Protein AF-A0A6B3FZX2-F1 (afdb_monomer_lite)

pLDDT: mean 71.61, std 16.25, range [41.59, 96.94]

Foldseek 3Di:
DDDDDDDDDDDPPPDDPQPPDAFDWDQDPNDTDTDGPPDDPPPPPVPPPPPDPDDPVRVVVVVVVVVVVVVVVVVVVVVVVVCCVVVVVVVVVVVVCVVCVVVVVVVVVVVVVVVVVVVVVVVVVVVVVVVVVD

Sequence (134 aa):
MPQQRHLPQPFPAQAVPAHHRPPNVEFRDGVPYHYTIGQQPQQIVVQLPETSSMSPAQRELVVNVILLLVVAVVLCGCVAGLVVICGGTLMGLIGTIGANAVPVGLTAVGAIVAAGWLITKLKGLAQTAVEDKK

Radius of gyration: 49.88 Å; chains: 1; bounding box: 124×40×103 Å

Secondary structure (DSSP, 8-state):
-------PPPPP-----TTSSPPEEEEETTEEEEE-TTS---------TT--S--HHHHHHHHHHHHHHHHHHHHHHHHHHHHHHHHHHHHHHHHHHHHHHHHHHHHHHHHHHHHHHHHHHHHHHHHHHHHTT-

Structure (mmCIF, N/CA/C/O backbone):
data_AF-A0A6B3FZX2-F1
#
_entry.id   AF-A0A6B3FZX2-F1
#
loop_
_atom_site.group_PDB
_atom_site.id
_atom_site.type_symbol
_atom_site.label_atom_id
_atom_site.label_alt_id
_atom_site.label_comp_id
_atom_site.label_asym_id
_atom_site.label_entity_id
_atom_site.label_seq_id
_atom_site.pdbx_PDB_ins_code
_atom_site.Cartn_x
_atom_site.Cartn_y
_atom_site.Cartn_z
_atom_site.occupancy
_atom_site.B_iso_or_equiv
_atom_site.auth_seq_id
_atom_site.auth_comp_id
_atom_site.auth_asym_id
_atom_site.auth_atom_id
_atom_site.pdbx_PDB_model_num
ATOM 1 N N . MET A 1 1 ? -69.778 28.749 31.352 1.00 48.53 1 MET A N 1
ATOM 2 C CA . MET A 1 1 ? -70.398 27.629 32.090 1.00 48.53 1 MET A CA 1
ATOM 3 C C . MET A 1 1 ? -70.539 26.432 31.157 1.00 48.53 1 MET A C 1
ATOM 5 O O . MET A 1 1 ? -71.307 26.538 30.209 1.00 48.53 1 MET A O 1
ATOM 9 N N . PRO A 1 2 ? -69.802 25.332 31.376 1.00 41.59 2 PRO A N 1
ATOM 10 C CA . PRO A 1 2 ? -70.198 24.025 30.864 1.00 41.59 2 PRO A CA 1
ATOM 11 C C . PRO A 1 2 ? -70.443 23.001 31.985 1.00 41.59 2 PRO A C 1
ATOM 13 O O . PRO A 1 2 ? -69.940 23.112 33.098 1.00 41.59 2 PRO A O 1
ATOM 16 N N . GLN A 1 3 ? -71.300 22.047 31.637 1.00 42.81 3 GLN A N 1
ATOM 17 C CA . GLN A 1 3 ? -72.123 21.176 32.469 1.00 42.81 3 GLN A CA 1
ATOM 18 C C . GLN A 1 3 ? -71.378 20.188 33.378 1.00 42.81 3 GLN A C 1
ATOM 20 O O . GLN A 1 3 ? -70.497 19.456 32.932 1.00 42.81 3 GLN A O 1
ATOM 25 N N . GLN A 1 4 ? -71.888 20.038 34.605 1.00 46.47 4 GLN A N 1
ATOM 26 C CA . GLN A 1 4 ? -71.767 18.803 35.381 1.00 46.47 4 GLN A CA 1
ATOM 27 C C . GLN A 1 4 ? -72.640 17.716 34.736 1.00 46.47 4 GLN A C 1
ATOM 29 O O . GLN A 1 4 ? -73.866 17.754 34.838 1.00 46.47 4 GLN A O 1
ATOM 34 N N . ARG A 1 5 ? -72.018 16.734 34.075 1.00 49.19 5 ARG A N 1
ATOM 35 C CA . ARG A 1 5 ? -72.693 15.475 33.743 1.00 49.19 5 ARG A CA 1
ATOM 36 C C . ARG A 1 5 ? -72.618 14.543 34.944 1.00 49.19 5 ARG A C 1
ATOM 38 O O . ARG A 1 5 ? -71.546 14.106 35.344 1.00 49.19 5 ARG A O 1
ATOM 45 N N . HIS A 1 6 ? -73.792 14.287 35.501 1.00 53.69 6 HIS A N 1
ATOM 46 C CA . HIS A 1 6 ? -74.082 13.255 36.484 1.00 53.69 6 HIS A CA 1
ATOM 47 C C . HIS A 1 6 ? -73.572 11.888 35.991 1.00 53.69 6 HIS A C 1
ATOM 49 O O . HIS A 1 6 ? -73.965 11.441 34.913 1.00 53.69 6 HIS A O 1
ATOM 55 N N . LEU A 1 7 ? -72.738 11.219 36.786 1.00 51.66 7 LEU A N 1
ATOM 56 C CA . LEU A 1 7 ? -72.480 9.781 36.681 1.00 51.66 7 LEU A CA 1
ATOM 57 C C . LEU A 1 7 ? -72.890 9.117 38.009 1.00 51.66 7 LEU A C 1
ATOM 59 O O . LEU A 1 7 ? -72.825 9.776 39.049 1.00 51.66 7 LEU A O 1
ATOM 63 N N . PRO A 1 8 ? -73.384 7.866 37.979 1.00 46.66 8 PRO A N 1
ATOM 64 C CA . PRO A 1 8 ? -74.164 7.279 39.064 1.00 46.66 8 PRO A CA 1
ATOM 65 C C . PRO A 1 8 ? -73.334 7.012 40.323 1.00 46.66 8 PRO A C 1
ATOM 67 O O . PRO A 1 8 ? -72.126 6.798 40.257 1.00 46.66 8 PRO A O 1
ATOM 70 N N . GLN A 1 9 ? -74.025 7.006 41.463 1.00 52.69 9 GLN A N 1
ATOM 71 C CA . GLN A 1 9 ? -73.500 6.729 42.798 1.00 52.69 9 GLN A CA 1
ATOM 72 C C . GLN A 1 9 ? -72.615 5.470 42.904 1.00 52.69 9 GLN A C 1
ATOM 74 O O . GLN A 1 9 ? -72.784 4.519 42.137 1.00 52.69 9 GLN A O 1
ATOM 79 N N . PRO A 1 10 ? -71.700 5.436 43.894 1.00 49.25 10 PRO A N 1
ATOM 80 C CA . PRO A 1 10 ? -70.800 4.314 44.111 1.00 49.25 10 PRO A CA 1
ATOM 81 C C . PRO A 1 10 ? -71.592 3.060 44.486 1.00 49.25 10 PRO A C 1
ATOM 83 O O . PRO A 1 10 ? -72.332 3.043 45.468 1.00 49.25 10 PRO A O 1
ATOM 86 N N . PHE A 1 11 ? -71.402 1.991 43.713 1.00 51.28 11 PHE A N 1
ATOM 87 C CA . PHE A 1 11 ? -71.790 0.649 44.130 1.00 51.28 11 PHE A CA 1
ATOM 88 C C . PHE A 1 11 ? -71.197 0.370 45.523 1.00 51.28 11 PHE A C 1
ATOM 90 O O . PHE A 1 11 ? -70.018 0.678 45.741 1.00 51.28 11 PHE A O 1
ATOM 97 N N . PRO A 1 12 ? -71.968 -0.195 46.473 1.00 46.88 12 PRO A N 1
ATOM 98 C CA . PRO A 1 12 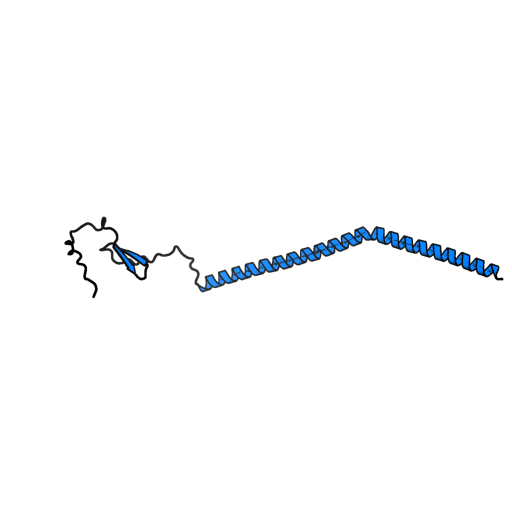? -71.410 -0.601 47.752 1.00 46.88 12 PRO A CA 1
ATOM 99 C C . PRO A 1 12 ? -70.278 -1.586 47.474 1.00 46.88 12 PRO A C 1
ATOM 101 O O . PRO A 1 12 ? -70.418 -2.474 46.633 1.00 46.88 12 PRO A O 1
ATOM 104 N N . ALA A 1 13 ? -69.144 -1.383 48.145 1.00 55.59 13 ALA A N 1
ATOM 105 C CA . ALA A 1 13 ? -67.944 -2.199 48.045 1.00 55.59 13 ALA A CA 1
ATOM 106 C C . ALA A 1 13 ? -68.234 -3.637 48.512 1.00 55.59 13 ALA A C 1
ATOM 108 O O . ALA A 1 13 ? -67.894 -4.043 49.619 1.00 55.59 13 ALA A O 1
ATOM 109 N N . GLN A 1 14 ? -68.917 -4.408 47.674 1.00 49.34 14 GLN A N 1
ATOM 110 C CA . GLN A 1 14 ? -69.167 -5.818 47.885 1.00 49.34 14 GLN A CA 1
ATOM 111 C C . GLN A 1 14 ? -67.872 -6.556 47.568 1.00 49.34 14 GLN A C 1
ATOM 113 O O . GLN A 1 14 ? -67.469 -6.666 46.417 1.00 49.34 14 GLN A O 1
ATOM 118 N N . ALA A 1 15 ? -67.201 -6.957 48.645 1.00 53.44 15 ALA A N 1
ATOM 119 C CA . ALA A 1 15 ? -66.228 -8.030 48.825 1.00 53.44 15 ALA A CA 1
ATOM 120 C C . ALA A 1 15 ? -65.980 -8.990 47.634 1.00 53.44 15 ALA A C 1
ATOM 122 O O . ALA A 1 15 ? -66.252 -10.185 47.731 1.00 53.44 15 ALA A O 1
ATOM 123 N N . VAL A 1 16 ? -65.405 -8.505 46.530 1.00 45.38 16 VAL A N 1
ATOM 124 C CA . VAL A 1 16 ? -64.810 -9.377 45.508 1.00 45.38 16 VAL A CA 1
ATOM 125 C C . VAL A 1 16 ? -63.348 -9.632 45.899 1.00 45.38 16 VAL A C 1
ATOM 127 O O . VAL A 1 16 ? -62.607 -8.661 46.082 1.00 45.38 16 VAL A O 1
ATOM 130 N N . PRO A 1 17 ? -62.911 -10.899 46.041 1.00 51.41 17 PRO A N 1
ATOM 131 C CA . PRO A 1 17 ? -61.520 -11.242 46.324 1.00 51.41 17 PRO A CA 1
ATOM 132 C C . PRO A 1 17 ? -60.556 -10.550 45.352 1.00 51.41 17 PRO A C 1
ATOM 134 O O . PRO A 1 17 ? -60.797 -10.513 44.143 1.00 51.41 17 PRO A O 1
ATOM 137 N N . ALA A 1 18 ? -59.447 -10.022 45.880 1.00 53.41 18 ALA A N 1
ATOM 138 C CA . ALA A 1 18 ? -58.466 -9.205 45.153 1.00 53.41 18 ALA A CA 1
ATOM 139 C C . ALA A 1 18 ? -57.861 -9.879 43.901 1.00 53.41 18 ALA A C 1
ATOM 141 O O . ALA A 1 18 ? -57.245 -9.210 43.078 1.00 53.41 18 ALA A O 1
ATOM 142 N N . HIS A 1 19 ? -58.065 -11.187 43.734 1.00 54.25 19 HIS A N 1
ATOM 143 C CA . HIS A 1 19 ? -57.526 -12.001 42.646 1.00 54.25 19 HIS A CA 1
ATOM 144 C C . HIS A 1 19 ? -58.268 -11.881 41.304 1.00 54.25 19 HIS A C 1
ATOM 146 O O . HIS A 1 19 ? -57.787 -12.421 40.311 1.00 54.25 19 HIS A O 1
ATOM 152 N N . HIS A 1 20 ? -59.416 -11.194 41.244 1.00 48.97 20 HIS A N 1
ATOM 153 C CA . HIS A 1 20 ? -60.221 -11.088 40.012 1.00 48.97 20 HIS A CA 1
ATOM 154 C C . HIS A 1 20 ? -60.535 -9.650 39.589 1.00 48.97 20 HIS A C 1
ATOM 156 O O . HIS A 1 20 ? -61.269 -9.435 38.624 1.00 48.97 20 HIS A O 1
ATOM 162 N N . ARG A 1 21 ? -60.007 -8.650 40.304 1.00 54.94 21 ARG A N 1
ATOM 163 C CA . ARG A 1 21 ? -60.217 -7.248 39.946 1.00 54.94 21 ARG A CA 1
ATOM 164 C C . ARG A 1 21 ? -59.193 -6.842 38.879 1.00 54.94 21 ARG A C 1
ATOM 166 O O . ARG A 1 21 ? -58.004 -7.077 39.096 1.00 54.94 21 ARG A O 1
ATOM 173 N N . PRO A 1 22 ? -59.608 -6.236 37.750 1.00 56.88 22 PRO A N 1
ATOM 174 C CA . PRO A 1 22 ? -58.656 -5.683 36.796 1.00 56.88 22 PRO A CA 1
ATOM 175 C C . PRO A 1 22 ? -57.753 -4.660 37.508 1.00 56.88 22 PRO A C 1
ATOM 177 O O . PRO A 1 22 ? -58.249 -3.913 38.358 1.00 56.88 22 PRO A O 1
ATOM 180 N N . PRO A 1 23 ? -56.439 -4.649 37.218 1.00 59.16 23 PRO A N 1
ATOM 181 C CA . PRO A 1 23 ? -55.490 -3.786 37.910 1.00 59.16 23 PRO A CA 1
ATOM 182 C C . PRO A 1 23 ? -55.892 -2.324 37.721 1.00 59.16 23 PRO A C 1
ATOM 184 O O . PRO A 1 23 ? -56.128 -1.881 36.594 1.00 59.16 23 PRO A O 1
ATOM 187 N N . ASN A 1 24 ? -55.971 -1.577 38.822 1.00 59.56 24 ASN A N 1
ATOM 188 C CA . ASN A 1 24 ? -56.214 -0.145 38.750 1.00 59.56 24 ASN A CA 1
ATOM 189 C C . ASN A 1 24 ? -54.980 0.511 38.120 1.00 59.56 24 ASN A C 1
ATOM 191 O O . ASN A 1 24 ? -53.852 0.255 38.547 1.00 59.56 24 ASN A O 1
ATOM 195 N N . VAL A 1 25 ? -55.211 1.321 37.085 1.00 60.94 25 VAL A N 1
ATOM 196 C CA . VAL A 1 25 ? -54.159 2.051 36.374 1.00 60.94 25 VAL A CA 1
ATOM 197 C C . VAL A 1 25 ? -54.214 3.505 36.810 1.00 60.94 25 VAL A C 1
ATOM 199 O O . VAL A 1 25 ? -55.202 4.191 36.552 1.00 60.94 25 VAL A O 1
ATOM 202 N N . GLU A 1 26 ? -53.159 3.975 37.461 1.00 67.31 26 GLU A N 1
ATOM 203 C CA . GLU A 1 26 ? -52.943 5.399 37.707 1.00 67.31 26 GLU A CA 1
ATOM 204 C C . GLU A 1 26 ? -51.859 5.920 36.775 1.00 67.31 26 GLU A C 1
ATOM 206 O O . GLU A 1 26 ? -50.800 5.317 36.637 1.00 67.31 26 GLU A O 1
ATOM 211 N N . PHE A 1 27 ? -52.107 7.060 36.141 1.00 62.81 27 PHE A N 1
ATOM 212 C CA . PHE A 1 27 ? -51.100 7.737 35.334 1.00 62.81 27 PHE A CA 1
ATOM 213 C C . PHE A 1 27 ? -50.399 8.780 36.201 1.00 62.81 27 PHE A C 1
ATOM 215 O O . PHE A 1 27 ? -51.022 9.760 36.612 1.00 62.81 27 PHE A O 1
ATOM 222 N N . ARG A 1 28 ? -49.105 8.580 36.469 1.00 69.19 28 ARG A N 1
ATOM 223 C CA . ARG A 1 28 ? -48.244 9.580 37.116 1.00 69.19 28 ARG A CA 1
ATOM 224 C C . ARG A 1 28 ? -47.168 9.989 36.120 1.00 69.19 28 ARG A C 1
ATOM 226 O O . ARG A 1 28 ? -46.475 9.131 35.582 1.00 69.19 28 ARG A O 1
ATOM 233 N N . ASP A 1 29 ? -47.096 11.284 35.826 1.00 68.69 29 ASP A N 1
ATOM 234 C CA . ASP A 1 29 ? -46.140 11.869 34.873 1.00 68.69 29 ASP A CA 1
ATOM 235 C C . ASP A 1 29 ? -46.141 11.190 33.487 1.00 68.69 29 ASP A C 1
ATOM 237 O O . ASP A 1 29 ? -45.113 11.049 32.832 1.00 68.69 29 ASP A O 1
ATOM 241 N N . GLY A 1 30 ? -47.317 10.739 33.034 1.00 67.25 30 GLY A N 1
ATOM 242 C CA . GLY A 1 30 ? -47.492 10.071 31.739 1.00 67.25 30 GLY A CA 1
ATOM 243 C C . GLY A 1 30 ? -47.114 8.585 31.714 1.00 67.25 30 GLY A C 1
ATOM 244 O O . GLY A 1 30 ? -47.278 7.945 30.676 1.00 67.25 30 GLY A O 1
ATOM 245 N N . VAL A 1 31 ? -46.667 8.013 32.836 1.00 62.03 31 VAL A N 1
ATOM 246 C CA . VAL A 1 31 ? -46.331 6.589 32.955 1.00 62.03 31 VAL A CA 1
ATOM 247 C C . VAL A 1 31 ? -47.483 5.840 33.646 1.00 62.03 31 VAL A C 1
ATOM 249 O O . VAL A 1 31 ? -47.936 6.277 34.708 1.00 62.03 31 VAL A O 1
ATOM 252 N N . PRO A 1 32 ? -47.996 4.738 33.064 1.00 64.38 32 PRO A N 1
ATOM 253 C CA . PRO A 1 32 ? -49.044 3.934 33.684 1.00 64.38 32 PRO A CA 1
ATOM 254 C C . PRO A 1 32 ? -48.485 3.089 34.839 1.00 64.38 32 PRO A C 1
ATOM 256 O O . PRO A 1 32 ? -47.593 2.262 34.651 1.00 64.38 32 PRO A O 1
ATOM 259 N N . TYR A 1 33 ? -49.045 3.270 36.032 1.00 59.00 33 TYR A N 1
ATOM 260 C CA . TYR A 1 33 ? -48.767 2.486 37.232 1.00 59.00 33 TYR A CA 1
ATOM 261 C C . TYR A 1 33 ? -49.925 1.531 37.501 1.00 59.00 33 TYR A C 1
ATOM 263 O O . TYR A 1 33 ? -51.061 1.958 37.704 1.00 59.00 33 TYR A O 1
ATOM 271 N N . HIS A 1 34 ? -49.625 0.234 37.529 1.00 66.00 34 HIS A N 1
ATOM 272 C CA . HIS A 1 34 ? -50.585 -0.814 37.859 1.00 66.00 34 HIS A CA 1
ATOM 273 C C . HIS A 1 34 ? -50.438 -1.198 39.330 1.00 66.00 34 HIS A C 1
ATOM 275 O O . HIS A 1 34 ? -49.352 -1.597 39.752 1.00 66.00 34 HIS A O 1
ATOM 281 N N . TYR A 1 35 ? -51.519 -1.117 40.106 1.00 62.34 35 TYR A N 1
ATOM 282 C CA . TYR A 1 35 ? -51.524 -1.641 41.470 1.00 62.34 35 TYR A CA 1
ATOM 283 C C . TYR A 1 35 ? -52.830 -2.355 41.815 1.00 62.34 35 TYR A C 1
ATOM 285 O O . TYR A 1 35 ? -53.921 -2.032 41.336 1.00 62.34 35 TYR A O 1
ATOM 293 N N . THR A 1 36 ? -52.697 -3.357 42.676 1.00 60.44 36 THR A N 1
ATOM 294 C CA . THR A 1 36 ? -53.812 -4.117 43.237 1.00 60.44 36 THR A CA 1
ATOM 295 C C . THR A 1 36 ? -54.201 -3.475 44.567 1.00 60.44 36 THR A C 1
ATOM 297 O O . THR A 1 36 ? -53.356 -3.282 45.441 1.00 60.44 36 THR A O 1
ATOM 300 N N . ILE A 1 37 ? -55.473 -3.107 44.736 1.00 53.78 37 ILE A N 1
ATOM 301 C CA . ILE A 1 37 ? -55.968 -2.450 45.957 1.00 53.78 37 ILE A CA 1
ATOM 302 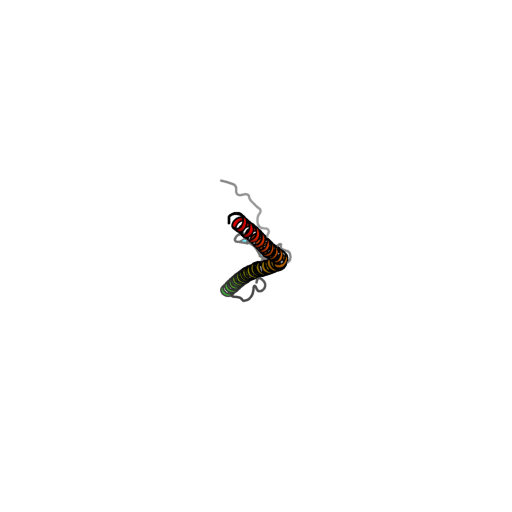C C . ILE A 1 37 ? -55.783 -3.407 47.147 1.00 53.78 37 ILE A C 1
ATOM 304 O O . ILE A 1 37 ? -56.363 -4.489 47.161 1.00 53.78 37 ILE A O 1
ATOM 308 N N . GLY A 1 38 ? -54.961 -3.007 48.123 1.00 54.47 38 GLY A N 1
ATOM 309 C CA . GLY A 1 38 ? -54.577 -3.821 49.287 1.00 54.47 38 GLY A CA 1
ATOM 310 C C . GLY A 1 38 ? -53.104 -4.247 49.308 1.00 54.47 38 GLY A C 1
ATOM 311 O O . GLY A 1 38 ? -52.611 -4.676 50.348 1.00 54.47 38 GLY A O 1
ATOM 312 N N . GLN A 1 39 ? -52.375 -4.076 48.205 1.00 52.47 39 GLN A N 1
ATOM 313 C CA . GLN A 1 39 ? -50.929 -4.272 48.166 1.00 52.47 39 GLN A CA 1
ATOM 314 C C . GLN A 1 39 ? -50.260 -2.943 48.543 1.00 52.47 39 GLN A C 1
ATOM 316 O O . GLN A 1 39 ? -50.469 -1.933 47.870 1.00 52.47 39 GLN A O 1
ATOM 321 N N . GLN A 1 40 ? -49.496 -2.914 49.645 1.00 52.78 40 GLN A N 1
ATOM 322 C CA . GLN A 1 40 ? -48.631 -1.766 49.940 1.00 52.78 40 GLN A CA 1
ATOM 323 C C . GLN A 1 40 ? -47.777 -1.471 48.697 1.00 52.78 40 GLN A C 1
ATOM 325 O O . GLN A 1 40 ? -47.384 -2.433 48.030 1.00 52.78 40 GLN A O 1
ATOM 330 N N . PRO A 1 41 ? -47.505 -0.193 48.367 1.00 52.50 41 PRO A N 1
ATOM 331 C CA . PRO A 1 41 ? -46.701 0.181 47.213 1.00 52.50 41 PRO A CA 1
ATOM 332 C C . PRO A 1 41 ? -45.293 -0.380 47.395 1.00 52.50 41 PRO A C 1
ATOM 334 O O . PRO A 1 41 ? -44.402 0.258 47.947 1.00 52.50 41 PRO A O 1
ATOM 337 N N . GLN A 1 42 ? -45.099 -1.617 46.955 1.00 55.31 42 GLN A N 1
ATOM 338 C CA . GLN A 1 42 ? -43.794 -2.192 46.742 1.00 55.31 42 GLN A CA 1
ATOM 339 C C . GLN A 1 42 ? -43.257 -1.376 45.577 1.00 55.31 42 GLN A C 1
ATOM 341 O O . GLN A 1 42 ? -43.698 -1.547 44.439 1.00 55.31 42 GLN A O 1
ATOM 346 N N . GLN A 1 43 ? -42.389 -0.410 45.880 1.00 53.47 43 GLN A N 1
ATOM 347 C CA . GLN A 1 43 ? -41.521 0.198 44.887 1.00 53.47 43 GLN A CA 1
ATOM 348 C C . GLN A 1 43 ? -40.723 -0.945 44.265 1.00 53.47 43 GLN A C 1
ATOM 350 O O . GLN A 1 43 ? -39.628 -1.276 44.707 1.00 53.47 43 GLN A O 1
ATOM 355 N N . ILE A 1 44 ? -41.294 -1.581 43.247 1.00 56.81 44 ILE A N 1
ATOM 356 C CA . ILE A 1 44 ? -40.563 -2.410 42.310 1.00 56.81 44 ILE A CA 1
ATOM 357 C C . ILE A 1 44 ? -39.770 -1.403 41.495 1.00 56.81 44 ILE A C 1
ATOM 359 O O . ILE A 1 44 ? -40.172 -0.920 40.438 1.00 56.81 44 ILE A O 1
ATOM 363 N N . VAL A 1 45 ? -38.651 -0.994 42.091 1.00 51.53 45 VAL A N 1
ATOM 364 C CA . VAL A 1 45 ? -37.514 -0.468 41.365 1.00 51.53 45 VAL A CA 1
ATOM 365 C C . VAL A 1 45 ? -37.166 -1.604 40.429 1.00 51.53 45 VAL A C 1
ATOM 367 O O . VAL A 1 45 ? -36.679 -2.645 40.863 1.00 51.53 45 VAL A O 1
ATOM 370 N N . VAL A 1 46 ? -37.542 -1.454 39.164 1.00 51.41 46 VAL A N 1
ATOM 371 C CA . VAL A 1 46 ? -37.099 -2.339 38.099 1.00 51.41 46 VAL A CA 1
ATOM 372 C C . VAL A 1 46 ? -35.577 -2.252 38.132 1.00 51.41 46 VAL A C 1
ATOM 374 O O . VAL A 1 46 ? -34.994 -1.302 37.615 1.00 51.41 46 VAL A O 1
ATOM 377 N N . GLN A 1 47 ? -34.934 -3.182 38.841 1.00 49.09 47 GLN A N 1
ATOM 378 C CA . GLN A 1 47 ? -33.509 -3.424 38.721 1.00 49.09 47 GLN A CA 1
ATOM 379 C C . GLN A 1 47 ? -33.333 -3.860 37.276 1.00 49.09 47 GLN A C 1
ATOM 381 O O . GLN A 1 47 ? -33.602 -5.008 36.921 1.00 49.09 47 GLN A O 1
ATOM 386 N N . LEU A 1 48 ? -32.977 -2.901 36.417 1.00 58.22 48 LEU A N 1
ATOM 387 C CA . LEU A 1 48 ? -32.452 -3.222 35.104 1.00 58.22 48 LEU A CA 1
ATOM 388 C C . LEU A 1 48 ? -31.343 -4.249 35.350 1.00 58.22 48 LEU A C 1
ATOM 390 O O . LEU A 1 48 ? -30.504 -3.993 36.219 1.00 58.22 48 LEU A O 1
ATOM 394 N N . PRO A 1 49 ? -31.378 -5.407 34.668 1.00 48.69 49 PRO A N 1
ATOM 395 C CA . PRO A 1 49 ? -30.445 -6.493 34.913 1.00 48.69 49 PRO A CA 1
ATOM 396 C C . PRO A 1 49 ? -29.033 -5.935 34.830 1.00 48.69 49 PRO A C 1
ATOM 398 O O . PRO A 1 49 ? -28.625 -5.511 33.753 1.00 48.69 49 PRO A O 1
ATOM 401 N N . GLU A 1 50 ? -28.374 -5.863 35.991 1.00 55.50 50 GLU A N 1
ATOM 402 C CA . GLU A 1 50 ? -26.957 -5.591 36.207 1.00 55.50 50 GLU A CA 1
ATOM 403 C C . GLU A 1 50 ? -26.318 -4.860 35.015 1.00 55.50 50 GLU A C 1
ATOM 405 O O . GLU A 1 50 ? -25.490 -5.424 34.295 1.00 55.50 50 GLU A O 1
ATOM 410 N N . THR A 1 51 ? -26.705 -3.603 34.753 1.00 54.06 51 THR A N 1
ATOM 411 C CA . THR A 1 51 ? -25.830 -2.737 33.960 1.00 54.06 51 THR A CA 1
ATOM 412 C C . THR A 1 51 ? -24.593 -2.559 34.813 1.00 54.06 51 THR A C 1
ATOM 414 O O . THR A 1 51 ? -24.590 -1.703 35.689 1.00 54.06 51 THR A O 1
ATOM 417 N N . SER A 1 52 ? -23.644 -3.474 34.599 1.00 52.62 52 SER A N 1
ATOM 418 C CA . SER A 1 52 ? -22.234 -3.482 34.945 1.00 52.62 52 SER A CA 1
ATOM 419 C C . SER A 1 52 ? -21.887 -2.491 36.042 1.00 52.62 52 SER A C 1
ATOM 421 O O . SER A 1 52 ? -21.982 -1.287 35.827 1.00 52.62 52 SER A O 1
ATOM 423 N N . SER A 1 53 ? -21.388 -2.998 37.163 1.00 60.69 53 SER A N 1
ATOM 424 C CA . SER A 1 53 ? -20.873 -2.298 38.350 1.00 60.69 53 SER A CA 1
ATOM 425 C C . SER A 1 53 ? -19.798 -1.210 38.109 1.00 60.69 53 SER A C 1
ATOM 427 O O . SER A 1 53 ? -19.066 -0.845 39.024 1.00 60.69 53 SER A O 1
ATOM 429 N N . MET A 1 54 ? -19.649 -0.701 36.887 1.00 57.50 54 MET A N 1
ATOM 430 C CA . MET A 1 54 ? -18.801 0.415 36.513 1.00 57.50 54 MET A CA 1
ATOM 431 C C . MET A 1 54 ? -19.453 1.741 36.883 1.00 57.50 54 MET A C 1
ATOM 433 O O . MET A 1 54 ? -20.568 2.060 36.468 1.00 57.50 54 MET A O 1
ATOM 437 N N . SER A 1 55 ? -18.693 2.555 37.612 1.00 78.56 55 SER A N 1
ATOM 438 C CA . SER A 1 55 ? -19.045 3.948 37.850 1.00 78.56 55 SER A CA 1
ATOM 439 C C . SER A 1 55 ? -19.175 4.708 36.514 1.00 78.56 55 SER A C 1
ATOM 441 O O . SER A 1 55 ? -18.513 4.350 35.532 1.00 78.56 55 SER A O 1
ATOM 443 N N . PRO A 1 56 ? -19.990 5.777 36.445 1.00 72.88 56 PRO A N 1
ATOM 444 C CA . PRO A 1 56 ? -20.161 6.579 35.228 1.00 72.88 56 PRO A CA 1
ATOM 445 C C . PRO A 1 56 ? -18.826 7.044 34.623 1.00 72.88 56 PRO A C 1
ATOM 447 O O . PRO A 1 56 ? -18.636 6.968 33.412 1.00 72.88 56 PRO A O 1
ATOM 450 N N . ALA A 1 57 ? -17.863 7.405 35.476 1.00 76.75 57 ALA A N 1
ATOM 451 C CA . ALA A 1 57 ? -16.514 7.801 35.073 1.00 76.75 57 ALA A CA 1
ATOM 452 C C . ALA A 1 57 ? -15.729 6.662 34.397 1.00 76.75 57 ALA A C 1
ATOM 454 O O . ALA A 1 57 ? -14.980 6.881 33.447 1.00 76.75 57 ALA A O 1
ATOM 455 N N . GLN A 1 58 ? -15.916 5.424 34.855 1.00 77.75 58 GLN A N 1
ATOM 456 C CA . GLN A 1 58 ? -15.261 4.256 34.273 1.00 77.75 58 GLN A CA 1
ATOM 457 C C . GLN A 1 58 ? -15.852 3.914 32.899 1.00 77.75 58 GLN A C 1
ATOM 459 O O . GLN A 1 58 ? -15.120 3.522 31.993 1.00 77.75 58 GLN A O 1
ATOM 464 N N . ARG A 1 59 ? -17.157 4.142 32.707 1.00 76.94 59 ARG A N 1
ATOM 465 C CA . ARG A 1 59 ? -17.816 3.995 31.403 1.00 76.94 59 ARG A CA 1
ATOM 466 C C . ARG A 1 59 ? -17.331 5.040 30.398 1.00 76.94 59 ARG A C 1
ATOM 468 O O . ARG A 1 59 ? -17.032 4.680 29.263 1.00 76.94 59 ARG A O 1
ATOM 475 N N . GLU A 1 60 ? -17.211 6.300 30.810 1.00 83.06 60 GLU A N 1
ATOM 476 C CA . GLU A 1 60 ? -16.662 7.365 29.958 1.00 83.06 60 GLU A CA 1
ATOM 477 C C . GLU A 1 60 ? -15.212 7.084 29.555 1.00 83.06 60 GLU A C 1
ATOM 479 O O . GLU A 1 60 ? -14.855 7.230 28.385 1.00 83.06 60 GLU A O 1
ATOM 484 N N . LEU A 1 61 ? -14.389 6.598 30.490 1.00 86.19 61 LEU A N 1
ATOM 485 C CA . LEU A 1 61 ? -13.006 6.230 30.202 1.00 86.19 61 LEU A CA 1
ATOM 486 C C . LEU A 1 61 ? -12.922 5.074 29.200 1.00 86.19 61 LEU A C 1
ATOM 488 O O . LEU A 1 61 ? -12.153 5.156 28.248 1.00 86.19 61 LEU A O 1
ATOM 492 N N . VAL A 1 62 ? -13.734 4.026 29.365 1.00 88.94 62 VAL A N 1
ATOM 493 C CA . VAL A 1 62 ? -13.777 2.896 28.421 1.00 88.94 62 VAL A CA 1
ATOM 494 C C . VAL A 1 62 ? -14.183 3.364 27.024 1.00 88.94 62 VAL A C 1
ATOM 496 O O . VAL A 1 62 ? -13.542 2.987 26.045 1.00 88.94 62 VAL A O 1
ATOM 499 N N . VAL A 1 63 ? -15.199 4.224 26.918 1.00 88.94 63 VAL A N 1
ATOM 500 C CA . VAL A 1 63 ? -15.639 4.777 25.629 1.00 88.94 63 VAL A CA 1
ATOM 501 C C . VAL A 1 63 ? -14.532 5.612 24.980 1.00 88.94 63 VAL A C 1
ATOM 503 O O . VAL A 1 63 ? -14.232 5.406 23.803 1.00 88.94 63 VAL A O 1
ATOM 506 N N . ASN A 1 64 ? -13.869 6.491 25.736 1.00 92.25 64 ASN A N 1
ATOM 507 C CA . ASN A 1 64 ? -12.757 7.295 25.224 1.00 92.25 64 ASN A CA 1
ATOM 508 C C . ASN A 1 64 ? -11.565 6.441 24.786 1.00 92.25 64 ASN A C 1
ATOM 510 O O . ASN A 1 64 ? -10.966 6.712 23.745 1.00 92.25 64 ASN A O 1
ATOM 514 N N . VAL A 1 65 ? -11.225 5.401 25.548 1.00 93.75 65 VAL A N 1
ATOM 515 C CA . VAL A 1 65 ? -10.142 4.477 25.196 1.00 93.75 65 VAL A CA 1
ATOM 516 C C . VAL A 1 65 ? -10.475 3.733 23.908 1.00 93.75 65 VAL A C 1
ATOM 518 O O . VAL A 1 65 ? -9.625 3.665 23.026 1.00 93.75 65 VAL A O 1
ATOM 521 N N . ILE A 1 66 ? -11.703 3.232 23.753 1.00 93.62 66 ILE A N 1
ATOM 522 C CA . ILE A 1 66 ? -12.133 2.558 22.519 1.00 93.62 66 ILE A CA 1
ATOM 523 C C . ILE A 1 66 ? -12.068 3.519 21.327 1.00 93.62 66 ILE A C 1
ATOM 525 O O . ILE A 1 66 ? -11.531 3.152 20.284 1.00 93.62 66 ILE A O 1
ATOM 529 N N . LEU A 1 67 ? -12.551 4.755 21.481 1.00 92.25 67 LEU A N 1
ATOM 530 C CA . LEU A 1 67 ? -12.462 5.785 20.441 1.00 92.25 67 LEU A CA 1
ATOM 531 C C . LEU A 1 67 ? -11.010 6.051 20.028 1.00 92.25 67 LEU A C 1
ATOM 533 O O . LEU A 1 67 ? -10.701 6.048 18.837 1.00 92.25 67 LEU A O 1
ATOM 537 N N . LEU A 1 68 ? -10.105 6.218 20.994 1.00 93.44 68 LEU A N 1
ATOM 538 C CA . LEU A 1 68 ? -8.677 6.398 20.725 1.00 93.44 68 LEU A CA 1
ATOM 539 C C . LEU A 1 68 ? -8.062 5.191 20.016 1.00 93.44 68 LEU A C 1
ATOM 541 O O . LEU A 1 68 ? -7.257 5.358 19.102 1.00 93.44 68 LEU A O 1
ATOM 545 N N . LEU A 1 69 ? -8.452 3.981 20.410 1.00 94.88 69 LEU A N 1
ATOM 546 C CA . LEU A 1 69 ? -7.948 2.743 19.826 1.00 94.88 69 LEU A CA 1
ATOM 547 C C . LEU A 1 69 ? -8.382 2.618 18.359 1.00 94.88 69 LEU A C 1
ATOM 549 O O . LEU A 1 69 ? -7.558 2.308 17.500 1.00 94.88 69 LEU A O 1
ATOM 553 N N . VAL A 1 70 ? -9.636 2.954 18.045 1.00 96.38 70 VAL A N 1
ATOM 554 C CA . VAL A 1 70 ? -10.135 3.011 16.660 1.00 96.38 70 VAL A CA 1
ATOM 555 C C . VAL A 1 70 ? -9.334 4.015 15.834 1.00 96.38 70 VAL A C 1
ATOM 557 O O . VAL A 1 70 ? -8.868 3.682 14.745 1.00 96.38 70 VAL A O 1
ATOM 560 N N . VAL A 1 71 ? -9.120 5.223 16.359 1.00 96.69 71 VAL A N 1
ATOM 561 C CA . VAL A 1 71 ? -8.321 6.253 15.681 1.00 96.69 71 VAL A CA 1
ATOM 562 C C . VAL A 1 71 ? -6.895 5.756 15.427 1.00 96.69 71 VAL A C 1
ATOM 564 O O . VAL A 1 71 ? -6.394 5.880 14.310 1.00 96.69 71 VAL A O 1
ATOM 567 N N . ALA A 1 72 ? -6.259 5.124 16.416 1.00 95.12 72 ALA A N 1
ATOM 568 C CA . ALA A 1 72 ? -4.913 4.574 16.278 1.00 95.12 72 ALA A CA 1
ATOM 569 C C . ALA A 1 72 ? -4.826 3.500 15.181 1.00 95.12 72 ALA A C 1
ATOM 571 O O . ALA A 1 72 ? -3.883 3.511 14.389 1.00 95.12 72 ALA A O 1
ATOM 572 N N . VAL A 1 73 ? -5.818 2.609 15.087 1.00 96.69 73 VAL A N 1
ATOM 573 C CA . VAL A 1 73 ? -5.878 1.580 14.035 1.00 96.69 73 VAL A CA 1
ATOM 574 C C . VAL A 1 73 ? -6.013 2.212 12.651 1.00 96.69 73 VAL A C 1
ATOM 576 O O . VAL A 1 73 ? -5.296 1.815 11.734 1.00 96.69 73 VAL A O 1
ATOM 579 N N . VAL A 1 74 ? -6.874 3.222 12.496 1.00 96.94 74 VAL A N 1
ATOM 580 C CA . VAL A 1 74 ? -7.047 3.930 11.217 1.00 96.94 74 VAL A CA 1
ATOM 581 C C . VAL A 1 74 ? -5.757 4.641 10.807 1.00 96.94 74 VAL A C 1
ATOM 583 O O . VAL A 1 74 ? -5.313 4.487 9.670 1.00 96.94 74 VAL A O 1
ATOM 586 N N . LEU A 1 75 ? -5.108 5.365 11.725 1.00 95.44 75 LEU A N 1
ATOM 587 C CA . LEU A 1 75 ? -3.821 6.012 11.449 1.00 95.44 75 LEU A CA 1
ATOM 588 C C . LEU A 1 75 ? -2.737 4.997 11.077 1.00 95.44 75 LEU A C 1
ATOM 590 O O . LEU A 1 75 ? -2.009 5.213 10.110 1.00 95.44 75 LEU A O 1
ATOM 594 N N . CYS A 1 76 ? -2.647 3.881 11.799 1.00 94.19 76 CYS A N 1
ATOM 595 C CA . CYS A 1 76 ? -1.688 2.822 11.500 1.00 94.19 76 CYS A CA 1
ATOM 596 C C . CYS A 1 76 ? -1.938 2.216 10.109 1.00 94.19 76 CYS A C 1
ATOM 598 O O . CYS A 1 76 ? -1.001 2.055 9.328 1.00 94.19 76 CYS A O 1
ATOM 600 N N . GLY A 1 77 ? -3.205 1.974 9.754 1.00 92.44 77 GLY A N 1
ATOM 601 C CA . GLY A 1 77 ? -3.605 1.520 8.422 1.00 92.44 77 GLY A CA 1
ATOM 602 C C . GLY A 1 77 ? -3.226 2.509 7.317 1.00 92.44 77 GLY A C 1
ATOM 603 O O . GLY A 1 77 ? -2.685 2.100 6.291 1.00 92.44 77 GLY A O 1
ATOM 604 N N . CYS A 1 78 ? -3.426 3.811 7.539 1.00 93.88 78 CYS A N 1
ATOM 605 C CA . CYS A 1 78 ? -2.992 4.854 6.605 1.00 93.88 78 CYS A CA 1
ATOM 606 C C . CYS A 1 78 ? -1.470 4.854 6.412 1.00 93.88 78 CYS A C 1
ATOM 608 O O . CYS A 1 78 ? -0.999 4.893 5.276 1.00 93.88 78 CYS A O 1
ATOM 610 N N . VAL A 1 79 ? -0.694 4.771 7.496 1.00 93.81 79 VAL A N 1
ATOM 611 C CA . VAL A 1 79 ? 0.776 4.722 7.421 1.00 93.81 79 VAL A CA 1
ATOM 612 C C . VAL A 1 79 ? 1.241 3.465 6.685 1.00 93.81 79 VAL A C 1
ATOM 614 O O . VAL A 1 79 ? 2.073 3.561 5.785 1.00 93.81 79 VAL A O 1
ATOM 617 N N . ALA A 1 80 ? 0.672 2.301 6.999 1.00 90.00 80 ALA A N 1
ATOM 618 C CA . ALA A 1 80 ? 0.979 1.055 6.302 1.00 90.00 80 ALA A CA 1
ATOM 619 C C . ALA A 1 80 ? 0.645 1.143 4.803 1.00 90.00 80 ALA A C 1
ATOM 621 O O . ALA A 1 80 ? 1.458 0.752 3.967 1.00 90.00 80 ALA A O 1
ATOM 622 N N . GLY A 1 81 ? -0.506 1.726 4.453 1.00 88.88 81 GLY A N 1
ATOM 623 C CA . GLY A 1 81 ? -0.895 1.976 3.066 1.00 88.88 81 GLY A CA 1
ATOM 624 C C . GLY A 1 81 ? 0.107 2.863 2.326 1.00 88.88 81 GLY A C 1
ATOM 625 O O . GLY A 1 81 ? 0.530 2.520 1.223 1.00 88.88 81 GLY A O 1
ATOM 626 N N . LEU A 1 82 ? 0.559 3.956 2.948 1.00 91.12 82 LEU A N 1
ATOM 627 C CA . LEU A 1 82 ? 1.588 4.830 2.373 1.00 91.12 82 LEU A CA 1
ATOM 628 C C . LEU A 1 82 ? 2.910 4.094 2.148 1.00 91.12 82 LEU A C 1
ATOM 630 O O . LEU A 1 82 ? 3.519 4.244 1.092 1.00 91.12 82 LEU A O 1
ATOM 634 N N . VAL A 1 83 ? 3.342 3.271 3.105 1.00 91.44 83 VAL A N 1
ATOM 635 C CA . VAL A 1 83 ? 4.569 2.472 2.971 1.00 91.44 83 VAL A CA 1
ATOM 636 C C . VAL A 1 83 ? 4.457 1.488 1.808 1.00 91.44 83 VAL A C 1
ATOM 638 O O . VAL A 1 83 ? 5.401 1.368 1.030 1.00 91.44 83 VAL A O 1
ATOM 641 N N . VAL A 1 84 ? 3.311 0.826 1.637 1.00 91.44 84 VAL A N 1
ATOM 642 C CA . VAL A 1 84 ? 3.087 -0.109 0.523 1.00 91.44 84 VAL A CA 1
ATOM 643 C C . VAL A 1 84 ? 3.068 0.618 -0.820 1.00 91.44 84 VAL A C 1
ATOM 645 O O . VAL A 1 84 ? 3.696 0.151 -1.767 1.00 91.44 84 VAL A O 1
ATOM 648 N N . ILE A 1 85 ? 2.402 1.771 -0.911 1.00 90.56 85 ILE A N 1
ATOM 649 C CA . ILE A 1 85 ? 2.360 2.567 -2.145 1.00 90.56 85 ILE A CA 1
ATOM 650 C C . ILE A 1 85 ? 3.764 3.060 -2.499 1.00 90.56 85 ILE A C 1
ATOM 652 O O . ILE A 1 85 ? 4.228 2.831 -3.615 1.00 90.56 85 ILE A O 1
ATOM 656 N N . CYS A 1 86 ? 4.476 3.683 -1.559 1.00 82.94 86 CYS A N 1
ATOM 657 C CA . CYS A 1 86 ? 5.829 4.182 -1.794 1.00 82.94 86 CYS A CA 1
ATOM 658 C C . CYS A 1 86 ? 6.809 3.042 -2.106 1.00 82.94 86 CYS A C 1
ATOM 660 O O . CYS A 1 86 ? 7.549 3.121 -3.085 1.00 82.94 86 CYS A O 1
ATOM 662 N N . GLY A 1 87 ? 6.785 1.959 -1.328 1.00 85.19 87 GLY A N 1
ATOM 663 C CA . GLY A 1 87 ? 7.648 0.795 -1.531 1.00 85.19 87 GLY A CA 1
ATOM 664 C C . GLY A 1 87 ? 7.379 0.087 -2.860 1.00 85.19 87 GLY A C 1
ATOM 665 O O . GLY A 1 87 ? 8.312 -0.180 -3.617 1.00 85.19 87 GLY A O 1
ATOM 666 N N . GLY A 1 88 ? 6.109 -0.152 -3.190 1.00 79.81 88 GLY A N 1
ATOM 667 C CA . GLY A 1 88 ? 5.701 -0.761 -4.456 1.00 79.81 88 GLY A CA 1
ATOM 668 C C . GLY A 1 88 ? 6.051 0.106 -5.665 1.00 79.81 88 GLY A C 1
ATOM 669 O O . GLY A 1 88 ? 6.545 -0.407 -6.667 1.00 79.81 88 GLY A O 1
ATOM 670 N N . THR A 1 89 ? 5.883 1.427 -5.556 1.00 78.50 89 THR A N 1
ATOM 671 C CA . THR A 1 89 ? 6.243 2.370 -6.628 1.00 78.50 89 THR A CA 1
ATOM 672 C C . THR A 1 89 ? 7.750 2.378 -6.873 1.00 78.50 89 THR A C 1
ATOM 674 O O . THR A 1 89 ? 8.185 2.319 -8.022 1.00 78.50 89 THR A O 1
ATOM 677 N N . LEU A 1 90 ? 8.561 2.386 -5.812 1.00 76.12 90 LEU A N 1
ATOM 678 C CA . LEU A 1 90 ? 10.020 2.313 -5.930 1.00 76.12 90 LEU A CA 1
ATOM 679 C C . LEU A 1 90 ? 10.475 0.982 -6.542 1.00 76.12 90 LEU A C 1
ATOM 681 O O . LEU A 1 90 ? 11.323 0.977 -7.433 1.00 76.12 90 LEU A O 1
ATOM 685 N N . MET A 1 91 ? 9.877 -0.140 -6.134 1.00 77.25 91 MET A N 1
ATOM 686 C CA . MET A 1 91 ? 10.173 -1.452 -6.717 1.00 77.25 91 MET A CA 1
ATOM 687 C C . MET A 1 91 ? 9.784 -1.520 -8.203 1.00 77.25 91 MET A C 1
ATOM 689 O O . MET A 1 91 ? 10.547 -2.044 -9.016 1.00 77.25 91 MET A O 1
ATOM 693 N N . GLY A 1 92 ? 8.647 -0.929 -8.580 1.00 72.94 92 GLY A N 1
ATOM 694 C CA . GLY A 1 92 ? 8.219 -0.802 -9.974 1.00 72.94 92 GLY A CA 1
ATOM 695 C C . GLY A 1 92 ? 9.148 0.082 -10.811 1.00 72.94 92 GLY A C 1
ATOM 696 O O . GLY A 1 92 ? 9.500 -0.278 -11.934 1.00 72.94 92 GLY A O 1
ATOM 697 N N . LEU A 1 93 ? 9.614 1.208 -10.265 1.00 74.81 93 LEU A N 1
ATOM 698 C CA . LEU A 1 93 ? 10.587 2.082 -10.927 1.00 74.81 93 LEU A CA 1
ATOM 699 C C . LEU A 1 93 ? 11.918 1.365 -11.170 1.00 74.81 93 LEU A C 1
ATOM 701 O O . LEU A 1 93 ? 12.443 1.399 -12.278 1.00 74.81 93 LEU A O 1
ATOM 705 N N . ILE A 1 94 ? 12.440 0.652 -10.174 1.00 76.50 94 ILE A N 1
ATOM 706 C CA . ILE A 1 94 ? 13.679 -0.120 -10.335 1.00 76.50 94 ILE A CA 1
ATOM 707 C C . ILE A 1 94 ? 13.490 -1.226 -11.381 1.00 76.50 94 ILE A C 1
ATOM 70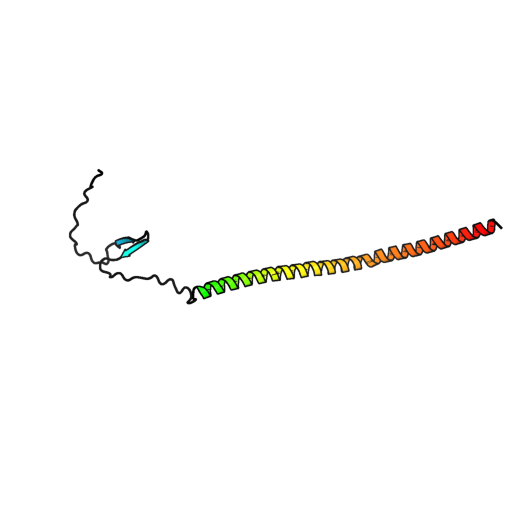9 O O . ILE A 1 94 ? 14.346 -1.401 -12.248 1.00 76.50 94 ILE A O 1
ATOM 713 N N . GLY A 1 95 ? 12.359 -1.935 -11.350 1.00 74.19 95 GLY A N 1
ATOM 714 C CA . GLY A 1 95 ? 12.043 -2.976 -12.330 1.00 74.19 95 GLY A CA 1
ATOM 715 C C . GLY A 1 95 ? 11.923 -2.439 -13.758 1.00 74.19 95 GLY A C 1
ATOM 716 O O . GLY A 1 95 ? 12.475 -3.025 -14.686 1.00 74.19 95 GLY A O 1
ATOM 717 N N . THR A 1 96 ? 11.260 -1.297 -13.943 1.00 73.88 96 THR A N 1
ATOM 718 C CA . THR A 1 96 ? 11.109 -0.658 -15.262 1.00 73.88 96 THR A CA 1
ATOM 719 C C . THR A 1 96 ? 12.426 -0.094 -15.787 1.00 73.88 96 THR A C 1
ATOM 721 O O . THR A 1 96 ? 12.721 -0.268 -16.970 1.00 73.88 96 THR A O 1
ATOM 724 N N . ILE A 1 97 ? 13.256 0.513 -14.934 1.00 75.25 97 ILE A N 1
ATOM 725 C CA . ILE A 1 97 ? 14.603 0.960 -15.311 1.00 75.25 97 ILE A CA 1
ATOM 726 C C . ILE A 1 97 ? 15.471 -0.246 -15.677 1.00 75.25 97 ILE A C 1
ATOM 728 O O . ILE A 1 97 ? 16.097 -0.234 -16.731 1.00 75.25 97 ILE A O 1
ATOM 732 N N . GLY A 1 98 ? 15.470 -1.311 -14.872 1.00 72.50 98 GLY A N 1
ATOM 733 C CA . GLY A 1 98 ? 16.231 -2.532 -15.149 1.00 72.50 98 GLY A CA 1
ATOM 734 C C . GLY A 1 98 ? 15.815 -3.214 -16.455 1.00 72.50 98 GLY A C 1
ATOM 735 O O . GLY A 1 98 ? 16.671 -3.595 -17.250 1.00 72.50 98 GLY A O 1
ATOM 736 N N . ALA A 1 99 ? 14.511 -3.298 -16.725 1.00 75.25 99 ALA A N 1
ATOM 737 C CA . ALA A 1 99 ? 13.985 -3.880 -17.959 1.00 75.25 99 ALA A CA 1
ATOM 738 C C . ALA A 1 99 ? 14.359 -3.067 -19.212 1.00 75.25 99 ALA A C 1
ATOM 740 O O . ALA A 1 99 ? 14.612 -3.641 -20.270 1.00 75.25 99 ALA A O 1
ATOM 741 N N . ASN A 1 100 ? 14.434 -1.738 -19.097 1.00 73.88 100 ASN A N 1
ATOM 742 C CA . ASN A 1 100 ? 14.766 -0.853 -20.216 1.00 73.88 100 ASN A CA 1
ATOM 743 C C . ASN A 1 100 ? 16.256 -0.473 -20.282 1.00 73.88 100 ASN A C 1
ATOM 745 O O . ASN A 1 100 ? 16.691 0.117 -21.270 1.00 73.88 100 ASN A O 1
ATOM 749 N N . ALA A 1 101 ? 17.065 -0.846 -19.288 1.00 70.38 101 ALA A N 1
ATOM 750 C CA . ALA A 1 101 ? 18.492 -0.529 -19.242 1.00 70.38 101 ALA A CA 1
ATOM 751 C C . ALA A 1 101 ? 19.266 -1.148 -20.414 1.00 70.38 101 ALA A C 1
ATOM 753 O O . ALA A 1 101 ? 20.157 -0.513 -20.971 1.00 70.38 101 ALA A O 1
ATOM 754 N N . VAL A 1 102 ? 18.908 -2.368 -20.824 1.00 72.56 102 VAL A N 1
ATOM 755 C CA . VAL A 1 102 ? 19.569 -3.082 -21.926 1.00 72.56 102 VAL A CA 1
ATOM 756 C C . VAL A 1 102 ? 19.307 -2.429 -23.293 1.00 72.56 102 VAL A C 1
ATOM 758 O O . VAL A 1 102 ? 20.282 -2.101 -23.971 1.00 72.56 102 VAL A O 1
ATOM 761 N N . PRO A 1 103 ? 18.053 -2.180 -23.728 1.00 77.12 103 PRO A N 1
ATOM 762 C CA . PRO A 1 103 ? 17.811 -1.515 -25.011 1.00 77.12 103 PRO A CA 1
ATOM 763 C C . PRO A 1 103 ? 18.327 -0.066 -25.040 1.00 77.12 103 PRO A C 1
ATOM 765 O O . PRO A 1 103 ? 18.885 0.368 -26.052 1.00 77.12 103 PRO A O 1
ATOM 768 N N . VAL A 1 104 ? 18.214 0.679 -23.933 1.00 79.69 104 VAL A N 1
ATOM 769 C CA . VAL A 1 104 ? 18.769 2.044 -23.827 1.00 79.69 104 VAL A CA 1
ATOM 770 C C . VAL A 1 104 ? 20.304 2.024 -23.865 1.00 79.69 104 VAL A C 1
ATOM 772 O O . VAL A 1 104 ? 20.923 2.836 -24.549 1.00 79.69 104 VAL A O 1
ATOM 775 N N . GLY A 1 105 ? 20.940 1.060 -23.198 1.00 75.50 105 GLY A N 1
ATOM 776 C CA . GLY A 1 105 ? 22.390 0.876 -23.253 1.00 75.50 105 GLY A CA 1
ATOM 777 C C . GLY A 1 105 ? 22.885 0.523 -24.657 1.00 75.50 105 GLY A C 1
ATOM 778 O O . GLY A 1 105 ? 23.840 1.124 -25.145 1.00 75.50 105 GLY A O 1
ATOM 779 N N . LEU A 1 106 ? 22.207 -0.398 -25.347 1.00 82.94 106 LEU A N 1
ATOM 780 C CA . LEU A 1 106 ? 22.557 -0.797 -26.714 1.00 82.94 106 LEU A CA 1
ATOM 781 C C . LEU A 1 106 ? 22.429 0.356 -27.714 1.00 82.94 106 LEU A C 1
ATOM 783 O O . LEU A 1 106 ? 23.303 0.531 -28.561 1.00 82.94 106 LEU A O 1
ATOM 787 N N . THR A 1 107 ? 21.376 1.167 -27.605 1.00 81.56 107 THR A N 1
ATOM 788 C CA . THR A 1 107 ? 21.205 2.351 -28.463 1.00 81.56 107 THR A CA 1
ATOM 789 C C . THR A 1 107 ? 22.273 3.412 -28.202 1.00 81.56 107 THR A C 1
ATOM 791 O O . THR A 1 107 ? 22.826 3.959 -29.157 1.00 81.56 107 THR A O 1
ATOM 794 N N . ALA A 1 108 ? 22.644 3.648 -26.940 1.00 82.38 108 ALA A N 1
ATOM 795 C CA . ALA A 1 108 ? 23.730 4.562 -26.589 1.00 82.38 108 ALA A CA 1
ATOM 796 C C . ALA A 1 108 ? 25.090 4.086 -27.130 1.00 82.38 108 ALA A C 1
ATOM 798 O O . ALA A 1 108 ? 25.817 4.862 -27.752 1.00 82.38 108 ALA A O 1
ATOM 799 N N . VAL A 1 109 ? 25.422 2.802 -26.960 1.00 85.25 109 VAL A N 1
ATOM 800 C CA . VAL A 1 109 ? 26.663 2.220 -27.500 1.00 85.25 109 VAL A CA 1
ATOM 801 C C . VAL A 1 109 ? 26.676 2.288 -29.028 1.00 85.25 109 VAL A C 1
ATOM 803 O O . VAL A 1 109 ? 27.677 2.705 -29.611 1.00 85.25 109 VAL A O 1
ATOM 806 N N . GLY A 1 110 ? 25.562 1.959 -29.686 1.00 86.00 110 GLY A N 1
ATOM 807 C CA . GLY A 1 110 ? 25.426 2.076 -31.139 1.00 86.00 110 GLY A CA 1
ATOM 808 C C . GLY A 1 110 ? 25.655 3.503 -31.642 1.00 86.00 110 GLY A C 1
ATOM 809 O O . GLY A 1 110 ? 26.387 3.702 -32.612 1.00 86.00 110 GLY A O 1
ATOM 810 N N . ALA A 1 111 ? 25.106 4.505 -30.950 1.00 86.12 111 ALA A N 1
ATOM 811 C CA . ALA A 1 111 ? 25.316 5.913 -31.282 1.00 86.12 111 ALA A CA 1
ATOM 812 C C . ALA A 1 111 ? 26.788 6.334 -31.138 1.00 86.12 111 ALA A C 1
ATOM 814 O O . ALA A 1 111 ? 27.316 7.023 -32.012 1.00 86.12 111 ALA A O 1
ATOM 815 N N . ILE A 1 112 ? 27.474 5.883 -30.084 1.00 89.38 112 ILE A N 1
ATOM 816 C CA . ILE A 1 112 ? 28.902 6.168 -29.869 1.00 89.38 112 ILE A CA 1
ATOM 817 C C . ILE A 1 112 ? 29.754 5.548 -30.983 1.00 89.38 112 ILE A C 1
ATOM 819 O O . ILE A 1 112 ? 30.624 6.219 -31.541 1.00 89.38 112 ILE A O 1
ATOM 823 N N . VAL A 1 113 ? 29.492 4.291 -31.348 1.00 91.75 113 VAL A N 1
ATOM 824 C CA . VAL A 1 113 ? 30.214 3.604 -32.432 1.00 91.75 113 VAL A CA 1
ATOM 825 C C . VAL A 1 113 ? 29.973 4.294 -33.777 1.00 91.75 113 VAL A C 1
ATOM 827 O O . VAL A 1 113 ? 30.927 4.545 -34.517 1.00 91.75 113 VAL A O 1
ATOM 830 N N . ALA A 1 114 ? 28.727 4.666 -34.079 1.00 90.38 114 ALA A N 1
ATOM 831 C CA . ALA A 1 114 ? 28.383 5.394 -35.299 1.00 90.38 114 ALA A CA 1
ATOM 832 C C . ALA A 1 114 ? 29.065 6.772 -35.361 1.00 90.38 114 ALA A C 1
ATOM 834 O O . ALA A 1 114 ? 29.628 7.138 -36.395 1.00 90.38 114 ALA A O 1
ATOM 835 N N . ALA A 1 115 ? 29.084 7.510 -34.247 1.00 88.50 115 ALA A N 1
ATOM 836 C CA . ALA A 1 115 ? 29.781 8.788 -34.148 1.00 88.50 115 ALA A CA 1
ATOM 837 C C . ALA A 1 115 ? 31.297 8.627 -34.348 1.00 88.50 115 ALA A C 1
ATOM 839 O O . ALA A 1 115 ? 31.900 9.383 -35.111 1.00 88.50 115 ALA A O 1
ATOM 840 N N . GLY A 1 116 ? 31.914 7.611 -33.736 1.00 88.75 116 GLY A N 1
ATOM 841 C CA . GLY A 1 116 ? 33.336 7.304 -33.920 1.00 88.75 116 GLY A CA 1
ATOM 842 C C . GLY A 1 116 ? 33.688 6.962 -35.371 1.00 88.75 116 GLY A C 1
ATOM 843 O O . GLY A 1 116 ? 34.686 7.453 -35.911 1.00 88.75 116 GLY A O 1
ATOM 844 N N . TRP A 1 117 ? 32.842 6.178 -36.041 1.00 93.38 117 TRP A N 1
ATOM 845 C CA . TRP A 1 117 ? 33.009 5.861 -37.460 1.00 93.38 117 TRP A CA 1
ATOM 846 C C . TRP A 1 117 ? 32.892 7.105 -38.347 1.00 93.38 117 TRP A C 1
ATOM 848 O O . TRP A 1 117 ? 33.743 7.332 -39.211 1.00 93.38 117 TRP A O 1
ATOM 858 N N . LEU A 1 118 ? 31.890 7.950 -38.095 1.00 91.38 118 LEU A N 1
ATOM 859 C CA . LEU A 1 118 ? 31.681 9.189 -38.841 1.00 91.38 118 LEU A CA 1
ATOM 860 C C . LEU A 1 118 ? 32.876 10.142 -38.699 1.00 91.38 118 LEU A C 1
ATOM 862 O O . LEU A 1 118 ? 33.380 10.648 -39.700 1.00 91.38 118 LEU A O 1
ATOM 866 N N . ILE A 1 119 ? 33.386 10.331 -37.478 1.00 89.75 119 ILE A N 1
ATOM 867 C CA . ILE A 1 119 ? 34.576 11.157 -37.217 1.00 89.75 119 ILE A CA 1
ATOM 868 C C . ILE A 1 119 ? 35.793 10.610 -37.971 1.00 89.75 119 ILE A C 1
ATOM 870 O O . ILE A 1 119 ? 36.576 11.380 -38.530 1.00 89.75 119 ILE A O 1
ATOM 874 N N . THR A 1 120 ? 35.942 9.286 -38.036 1.00 85.81 120 THR A N 1
ATOM 875 C CA . THR A 1 120 ? 37.047 8.638 -38.757 1.00 85.81 120 THR A CA 1
ATOM 876 C C . THR A 1 120 ? 36.956 8.890 -40.265 1.00 85.81 120 THR A C 1
ATOM 878 O O . THR A 1 120 ? 37.962 9.207 -40.899 1.00 85.81 120 THR A O 1
ATOM 881 N N . LYS A 1 121 ? 35.751 8.827 -40.847 1.00 85.75 121 LYS A N 1
ATOM 882 C CA . LYS A 1 121 ? 35.520 9.146 -42.265 1.00 85.75 121 LYS A CA 1
ATOM 883 C C . LYS A 1 121 ? 35.769 10.619 -42.581 1.00 85.75 121 LYS A C 1
ATOM 885 O O . LYS A 1 121 ? 36.429 10.917 -43.573 1.00 85.75 121 LYS A O 1
ATOM 890 N N . LEU A 1 122 ? 35.305 11.526 -41.724 1.00 87.69 122 LEU A N 1
ATOM 891 C CA . LEU A 1 122 ? 35.530 12.964 -41.886 1.00 87.69 122 LEU A CA 1
ATOM 892 C C . LEU A 1 122 ? 37.016 13.325 -41.789 1.00 87.69 122 LEU A C 1
ATOM 894 O O . LEU A 1 122 ? 37.496 14.131 -42.582 1.00 87.69 122 LEU A O 1
ATOM 898 N N . LYS A 1 123 ? 37.767 12.690 -40.879 1.00 83.94 123 LYS A N 1
ATOM 899 C CA . LYS A 1 123 ? 39.227 12.849 -40.808 1.00 83.94 123 LYS A CA 1
ATOM 900 C C . LYS A 1 123 ? 39.927 12.373 -42.079 1.00 83.94 123 LYS A C 1
ATOM 902 O O . LYS A 1 123 ? 40.780 13.095 -42.583 1.00 83.94 123 LYS A O 1
ATOM 907 N N . GLY A 1 124 ? 39.551 11.209 -42.610 1.00 79.06 124 GLY A N 1
ATOM 908 C CA . GLY A 1 124 ? 40.127 10.692 -43.856 1.00 79.06 124 GLY A CA 1
ATOM 909 C C . GLY A 1 124 ? 39.899 11.633 -45.042 1.00 79.06 124 GLY A C 1
ATOM 910 O O . GLY A 1 124 ? 40.837 11.942 -45.767 1.00 79.06 124 GLY A O 1
ATOM 911 N N . LEU A 1 125 ? 38.681 12.165 -45.182 1.00 80.38 125 LEU A N 1
ATOM 912 C CA . LEU A 1 125 ? 38.340 13.131 -46.235 1.00 80.38 125 LEU A CA 1
ATOM 913 C C . LEU A 1 125 ? 39.067 14.474 -46.068 1.00 80.38 125 LEU A C 1
ATOM 915 O O . LEU A 1 125 ? 39.497 15.079 -47.049 1.00 80.38 125 LEU A O 1
ATOM 919 N N . ALA A 1 126 ? 39.222 14.941 -44.827 1.00 80.00 126 ALA A N 1
ATOM 920 C CA . ALA A 1 126 ? 39.956 16.166 -44.539 1.00 80.00 126 ALA A CA 1
ATOM 921 C C . ALA A 1 126 ? 41.450 16.034 -44.875 1.00 80.00 126 ALA A C 1
ATOM 923 O O . ALA A 1 126 ? 42.040 16.987 -45.372 1.00 80.00 126 ALA A O 1
ATOM 924 N N . GLN A 1 127 ? 42.060 14.867 -44.645 1.00 73.88 127 GLN A N 1
ATOM 925 C CA . GLN A 1 127 ? 43.464 14.623 -44.992 1.00 73.88 127 GLN A CA 1
ATOM 926 C C . GLN A 1 127 ? 43.684 14.587 -46.508 1.00 73.88 127 GLN A C 1
ATOM 928 O O . GLN A 1 127 ? 44.584 15.266 -46.998 1.00 73.88 127 GLN A O 1
ATOM 933 N N . THR A 1 128 ? 42.816 13.907 -47.263 1.00 72.50 128 THR A N 1
ATOM 934 C CA . THR A 1 128 ? 42.909 13.879 -48.733 1.00 72.50 128 THR A CA 1
ATOM 935 C C . THR A 1 128 ? 42.705 15.260 -49.359 1.00 72.50 128 THR A C 1
ATOM 937 O O . THR A 1 128 ? 43.373 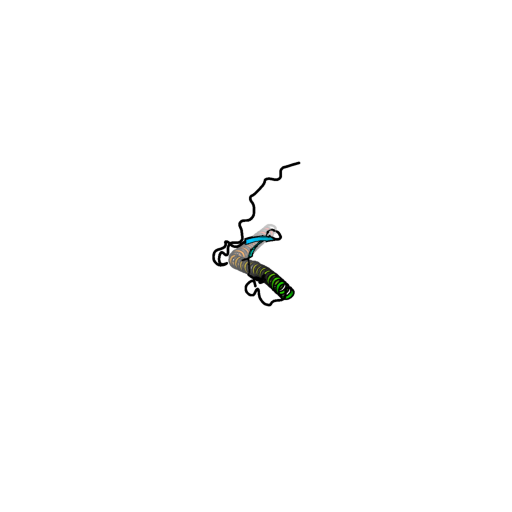15.603 -50.326 1.00 72.50 128 THR A O 1
ATOM 940 N N . ALA A 1 129 ? 41.830 16.090 -48.783 1.00 67.94 129 ALA A N 1
ATOM 941 C CA . ALA A 1 129 ? 41.610 17.460 -49.251 1.00 67.94 129 ALA A CA 1
ATOM 942 C C . ALA A 1 129 ? 42.801 18.404 -48.981 1.00 67.94 129 ALA A C 1
ATOM 944 O O . ALA A 1 129 ? 42.912 19.453 -49.615 1.00 67.94 129 ALA A O 1
ATOM 945 N N . VAL A 1 130 ? 43.671 18.065 -48.023 1.00 69.62 130 VAL A N 1
ATOM 946 C CA . VAL A 1 130 ? 44.887 18.834 -47.714 1.00 69.62 130 VAL A CA 1
ATOM 947 C C . VAL A 1 130 ? 46.049 18.433 -48.627 1.00 69.62 130 VAL A C 1
ATOM 949 O O . VAL A 1 130 ? 46.814 19.310 -49.019 1.00 69.62 130 VAL A O 1
ATOM 952 N N . GLU A 1 131 ? 46.172 17.155 -48.998 1.00 61.66 131 GLU A N 1
ATOM 953 C CA . GLU A 1 131 ? 47.180 16.693 -49.970 1.00 61.66 131 GLU A CA 1
ATOM 954 C C . GLU A 1 131 ? 46.934 17.228 -51.385 1.00 61.66 131 GLU A C 1
ATOM 956 O O . GLU A 1 131 ? 47.884 17.634 -52.039 1.00 61.66 131 GLU A O 1
ATOM 961 N N . ASP A 1 132 ? 45.677 17.316 -51.828 1.00 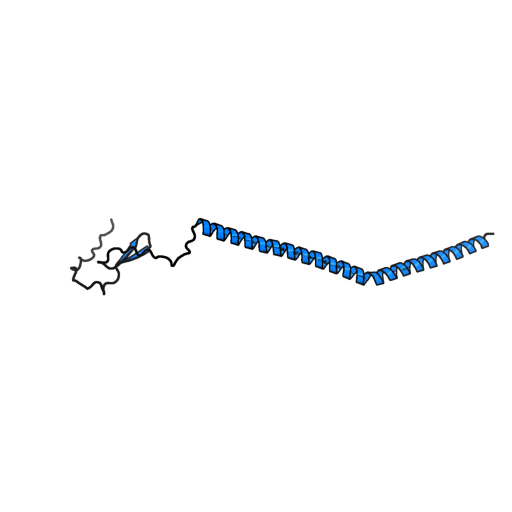59.84 132 ASP A N 1
ATOM 962 C CA . ASP A 1 132 ? 45.322 17.827 -53.167 1.00 59.84 132 ASP A CA 1
ATOM 963 C C . ASP A 1 132 ? 45.626 19.333 -53.3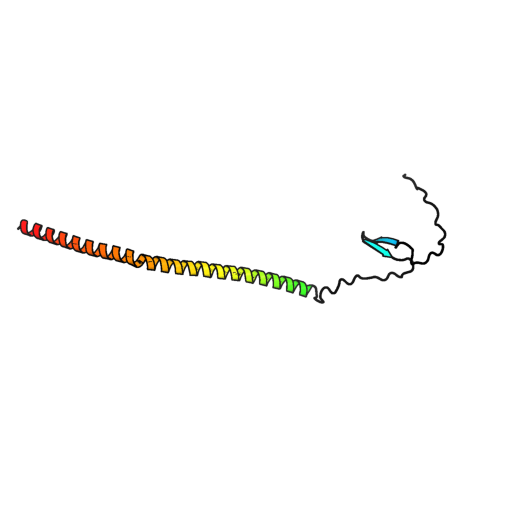48 1.00 59.84 132 ASP A C 1
ATOM 965 O O . ASP A 1 132 ? 45.739 19.838 -54.461 1.00 59.84 132 ASP A O 1
ATOM 969 N N . LYS A 1 133 ? 45.792 20.070 -52.241 1.00 56.56 133 LYS A N 1
ATOM 970 C CA . LYS A 1 133 ? 46.117 21.507 -52.233 1.00 56.56 133 LYS A CA 1
ATOM 971 C C . LYS A 1 133 ? 47.618 21.824 -52.215 1.00 56.56 133 LYS A C 1
ATOM 973 O O . LYS A 1 133 ? 47.958 23.009 -52.141 1.00 56.56 133 LYS A O 1
ATOM 978 N N . LYS A 1 134 ? 48.494 20.818 -52.214 1.00 50.38 134 LYS A N 1
ATOM 979 C CA . LYS A 1 134 ? 49.945 20.980 -52.062 1.00 50.38 134 LYS A CA 1
ATOM 980 C C . LYS A 1 134 ? 50.692 20.674 -53.355 1.00 50.38 134 LYS A C 1
ATOM 982 O O . LYS A 1 134 ? 51.671 21.406 -53.617 1.00 50.38 134 LYS A O 1
#